Protein AF-L8XZG7-F1 (afdb_monomer_lite)

Structure (mmCIF, N/CA/C/O backbone):
data_AF-L8XZG7-F1
#
_entry.id   AF-L8XZG7-F1
#
loop_
_atom_site.group_PDB
_atom_site.id
_atom_site.type_symbol
_atom_site.label_atom_id
_atom_site.label_alt_id
_atom_site.label_comp_id
_atom_site.label_asym_id
_atom_site.label_entity_id
_atom_site.label_seq_id
_atom_site.pdbx_PDB_ins_code
_atom_site.Cartn_x
_atom_site.Cartn_y
_atom_site.Cartn_z
_atom_site.occupancy
_atom_site.B_iso_or_equiv
_atom_site.auth_seq_id
_atom_site.auth_comp_id
_atom_site.auth_asym_id
_atom_site.auth_atom_id
_atom_site.pdbx_PDB_model_num
ATOM 1 N N . MET A 1 1 ? 5.095 18.032 -13.921 1.00 44.91 1 MET A N 1
ATOM 2 C CA . MET A 1 1 ? 3.782 18.677 -14.153 1.00 44.91 1 MET A CA 1
ATOM 3 C C . MET A 1 1 ? 2.622 17.909 -13.505 1.00 44.91 1 MET A C 1
ATOM 5 O O . MET A 1 1 ? 1.641 18.546 -13.166 1.00 44.91 1 MET A O 1
ATOM 9 N N . ILE A 1 2 ? 2.770 16.604 -13.221 1.00 44.25 2 ILE A N 1
ATOM 10 C CA . ILE A 1 2 ? 1.810 15.788 -12.444 1.00 44.25 2 ILE A CA 1
ATOM 11 C C . ILE A 1 2 ? 1.584 16.352 -11.022 1.00 44.25 2 ILE A C 1
ATOM 13 O O . ILE A 1 2 ? 0.451 16.505 -10.583 1.00 44.25 2 ILE A O 1
ATOM 17 N N . CYS A 1 3 ? 2.644 16.798 -10.332 1.00 52.81 3 CYS A N 1
ATOM 18 C CA . CYS A 1 3 ? 2.531 17.311 -8.958 1.00 52.81 3 CYS A CA 1
ATOM 19 C C . CYS A 1 3 ? 1.705 18.599 -8.784 1.00 52.81 3 CYS A C 1
ATOM 21 O O . CYS A 1 3 ? 1.343 18.911 -7.652 1.00 52.81 3 CYS A O 1
ATOM 23 N N . THR A 1 4 ? 1.452 19.389 -9.834 1.00 52.75 4 THR A N 1
ATOM 24 C CA . THR A 1 4 ? 0.798 20.702 -9.680 1.00 52.75 4 THR A CA 1
ATOM 25 C C . THR A 1 4 ? -0.722 20.605 -9.765 1.00 52.75 4 THR A C 1
ATOM 27 O O . THR A 1 4 ? -1.403 21.280 -9.000 1.00 52.75 4 THR A O 1
ATOM 30 N N . GLU A 1 5 ? -1.254 19.759 -10.650 1.00 52.72 5 GLU A N 1
ATOM 31 C CA . GLU A 1 5 ? -2.703 19.554 -10.776 1.00 52.72 5 GLU A CA 1
ATOM 32 C C . GLU A 1 5 ? -3.241 18.705 -9.626 1.00 52.72 5 GLU A C 1
ATOM 34 O O . GLU A 1 5 ? -4.195 19.107 -8.969 1.00 52.72 5 GLU A O 1
ATOM 39 N N . VAL A 1 6 ? -2.566 17.613 -9.252 1.00 53.69 6 VAL A N 1
ATOM 40 C CA . VAL A 1 6 ? -3.080 16.774 -8.159 1.00 53.69 6 VAL A CA 1
ATOM 41 C C . VAL A 1 6 ? -3.028 17.489 -6.802 1.00 53.69 6 VAL A C 1
ATOM 43 O O . VAL A 1 6 ? -3.927 17.324 -5.982 1.00 53.69 6 VAL A O 1
ATOM 46 N N . LYS A 1 7 ? -2.061 18.397 -6.591 1.00 57.34 7 LYS A N 1
ATOM 47 C CA . LYS A 1 7 ? -2.045 19.282 -5.412 1.00 57.34 7 LYS A CA 1
ATOM 48 C C . LYS A 1 7 ? -3.278 20.183 -5.309 1.00 57.34 7 LYS A C 1
ATOM 50 O O . LYS A 1 7 ? -3.697 20.469 -4.190 1.00 57.34 7 LYS A O 1
ATOM 55 N N . LYS A 1 8 ? -3.863 20.625 -6.429 1.00 58.34 8 LYS A N 1
ATOM 56 C CA . LYS A 1 8 ? -5.092 21.442 -6.417 1.00 58.34 8 LYS A CA 1
ATOM 5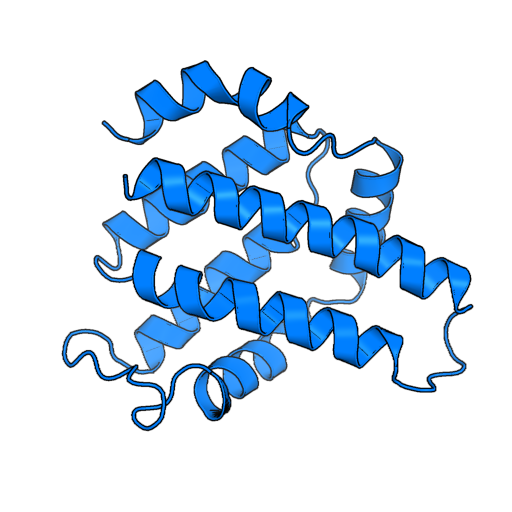7 C C . LYS A 1 8 ? -6.309 20.631 -5.974 1.00 58.34 8 LYS A C 1
ATOM 59 O O . LYS A 1 8 ? -7.197 21.186 -5.338 1.00 58.34 8 LYS A O 1
ATOM 64 N N . HIS A 1 9 ? -6.300 19.327 -6.244 1.00 61.34 9 HIS A N 1
ATOM 65 C CA . HIS A 1 9 ? -7.393 18.409 -5.932 1.00 61.34 9 HIS A CA 1
ATOM 66 C C . HIS A 1 9 ? -7.180 17.609 -4.638 1.00 61.34 9 HIS A C 1
ATOM 68 O O . HIS A 1 9 ? -8.037 16.807 -4.288 1.00 61.34 9 HIS A O 1
ATOM 74 N N . ILE A 1 10 ? -6.096 17.841 -3.877 1.00 64.00 10 ILE A N 1
ATOM 75 C CA . ILE A 1 10 ? -5.823 17.129 -2.609 1.00 64.00 10 ILE A CA 1
ATOM 76 C C . ILE A 1 10 ? -7.012 17.194 -1.649 1.00 64.00 10 ILE A C 1
ATOM 78 O O . ILE A 1 10 ? -7.331 16.192 -1.021 1.00 64.00 10 ILE A O 1
ATOM 82 N N . ASN A 1 11 ? -7.682 18.344 -1.548 1.00 62.34 11 ASN A N 1
ATOM 83 C CA . ASN A 1 11 ? -8.829 18.491 -0.652 1.00 62.34 11 ASN A CA 1
ATOM 84 C C . ASN A 1 11 ? -10.058 17.725 -1.159 1.00 62.34 11 ASN A C 1
ATOM 86 O O . ASN A 1 11 ? -10.763 17.123 -0.362 1.00 62.34 11 ASN A O 1
ATOM 90 N N . GLU A 1 12 ? -10.299 17.703 -2.470 1.00 62.41 12 GLU A N 1
ATOM 91 C CA . GLU A 1 12 ? -11.413 16.962 -3.078 1.00 62.41 12 GLU A CA 1
ATOM 92 C C . GLU A 1 12 ? -11.188 15.450 -2.981 1.00 62.41 12 GLU A C 1
ATOM 94 O O . GLU A 1 12 ? -12.096 14.695 -2.645 1.00 62.41 12 GLU A O 1
ATOM 99 N N . LEU A 1 13 ? -9.947 15.012 -3.189 1.00 60.81 13 LEU A N 1
ATOM 100 C CA . LEU A 1 13 ? -9.521 13.632 -3.001 1.00 60.81 13 LEU A CA 1
ATOM 101 C C . LEU A 1 13 ? -9.620 13.213 -1.536 1.00 60.81 13 LEU A C 1
ATOM 103 O O . LEU A 1 13 ? -10.145 12.141 -1.253 1.00 60.81 13 LEU A O 1
ATOM 107 N N . ALA A 1 14 ? -9.191 14.075 -0.610 1.00 61.25 14 ALA A N 1
ATOM 108 C CA . ALA A 1 14 ? -9.288 13.836 0.827 1.00 61.25 14 ALA A CA 1
ATOM 109 C C . ALA A 1 14 ? -10.723 13.638 1.319 1.00 61.25 14 ALA A C 1
ATOM 111 O O . ALA A 1 14 ? -10.930 12.855 2.243 1.00 61.25 14 ALA A O 1
ATOM 112 N N . VAL A 1 15 ? -11.697 14.283 0.676 1.00 56.62 15 VAL A N 1
ATOM 113 C CA . VAL A 1 15 ? -13.129 14.086 0.949 1.00 56.62 15 VAL A CA 1
ATOM 114 C C . VAL A 1 15 ? -13.631 12.724 0.438 1.00 56.62 15 VAL A C 1
ATOM 116 O O . VAL A 1 15 ? -14.573 12.173 0.997 1.00 56.62 15 VAL A O 1
ATOM 119 N N . LEU A 1 16 ? -13.007 12.133 -0.589 1.00 52.03 16 LEU A N 1
ATOM 120 C CA . LEU A 1 16 ? -13.429 10.836 -1.143 1.00 52.03 16 LEU A CA 1
ATOM 121 C C . LEU A 1 16 ? -12.933 9.630 -0.328 1.00 52.03 16 LEU A C 1
ATOM 123 O O . LEU A 1 16 ? -13.661 8.646 -0.230 1.00 52.03 16 LEU A O 1
ATOM 127 N N . ASN A 1 17 ? -11.752 9.706 0.302 1.00 59.94 17 ASN A N 1
ATOM 128 C CA . ASN A 1 17 ? -11.354 8.758 1.357 1.00 59.94 17 ASN A CA 1
ATOM 129 C C . ASN A 1 17 ? -11.127 9.508 2.668 1.00 59.94 17 ASN A C 1
ATOM 131 O O . ASN A 1 17 ? -9.976 9.710 3.065 1.00 59.94 17 ASN A O 1
ATOM 135 N N . GLU A 1 18 ? -12.213 9.933 3.322 1.00 65.25 18 GLU A N 1
ATOM 136 C CA . GLU A 1 18 ? -12.164 10.540 4.655 1.00 65.25 18 GLU A CA 1
ATOM 137 C C . GLU A 1 18 ? -11.513 9.567 5.654 1.00 65.25 18 GLU A C 1
ATOM 139 O O . GLU A 1 18 ? -12.160 8.716 6.276 1.00 65.25 18 GLU A O 1
ATOM 144 N N . LEU A 1 19 ? -10.193 9.687 5.802 1.00 76.00 19 LEU A N 1
ATOM 145 C CA . LEU A 1 19 ? -9.471 9.140 6.937 1.00 76.00 19 LEU A CA 1
ATOM 146 C C . LEU A 1 19 ? -9.845 9.998 8.140 1.00 76.00 19 LEU A C 1
ATOM 148 O O . LEU A 1 19 ? -9.410 11.144 8.274 1.00 76.00 19 LEU A O 1
ATOM 152 N N . SER A 1 20 ? -10.683 9.440 9.006 1.00 81.69 20 SER A N 1
ATOM 153 C CA . SER A 1 20 ? -11.007 10.060 10.284 1.00 81.69 20 SER A CA 1
ATOM 154 C C . SER A 1 20 ? -9.767 10.103 11.182 1.00 81.69 20 SER A C 1
ATOM 156 O O . SER A 1 20 ? -8.816 9.347 10.983 1.00 81.69 20 SER A O 1
ATOM 158 N N . GLN A 1 21 ? -9.790 10.927 12.234 1.00 82.75 21 GLN A N 1
ATOM 159 C CA . GLN A 1 21 ? -8.729 10.888 13.248 1.00 82.75 21 GLN A CA 1
ATOM 160 C C . GLN A 1 21 ? -8.560 9.475 13.837 1.00 82.75 21 GLN A C 1
ATOM 162 O O . GLN A 1 21 ? -7.445 9.021 14.045 1.00 82.75 21 GLN A O 1
ATOM 167 N N . ASN A 1 22 ? -9.662 8.735 13.992 1.00 85.75 22 ASN A N 1
ATOM 168 C CA . ASN A 1 22 ? -9.634 7.340 14.429 1.00 85.75 22 ASN A CA 1
ATOM 169 C C . ASN A 1 22 ? -8.904 6.422 13.428 1.00 85.75 22 ASN A C 1
ATOM 171 O O . ASN A 1 22 ? -8.197 5.505 13.834 1.00 85.75 22 ASN A O 1
ATOM 175 N N . ASP A 1 23 ? -9.052 6.655 12.118 1.00 86.38 23 ASP A N 1
ATOM 176 C CA . ASP A 1 23 ? -8.293 5.914 11.103 1.00 86.38 23 ASP A CA 1
ATOM 177 C C . ASP A 1 23 ? -6.794 6.244 11.188 1.00 86.38 23 ASP A C 1
ATOM 179 O O . ASP A 1 23 ? -5.960 5.347 11.079 1.00 86.38 23 ASP A O 1
ATOM 183 N N . ILE A 1 24 ? -6.444 7.509 11.441 1.00 85.19 24 ILE A N 1
ATOM 184 C CA . ILE A 1 24 ? -5.055 7.945 11.645 1.00 85.19 24 ILE A CA 1
ATOM 185 C C . ILE A 1 24 ? -4.445 7.257 12.872 1.00 85.19 24 ILE A C 1
ATOM 187 O O . ILE A 1 24 ? -3.372 6.659 12.772 1.00 85.19 24 ILE A O 1
ATOM 191 N N . ASP A 1 25 ? -5.143 7.262 14.006 1.00 87.25 25 ASP A N 1
ATOM 192 C CA . ASP A 1 25 ? -4.683 6.630 15.249 1.00 87.25 25 ASP A CA 1
ATOM 193 C C . ASP A 1 25 ? -4.466 5.115 15.065 1.00 87.25 25 ASP A C 1
ATOM 195 O O . ASP A 1 25 ? -3.498 4.534 15.567 1.00 87.25 25 ASP A O 1
ATOM 199 N N . LYS A 1 26 ? -5.318 4.464 14.266 1.00 88.25 26 LYS A N 1
ATOM 200 C CA . LYS A 1 26 ? -5.158 3.056 13.876 1.00 88.25 26 LYS A CA 1
ATOM 201 C C . LYS A 1 26 ? -3.942 2.834 12.987 1.00 88.25 26 LYS A C 1
ATOM 203 O O . LYS A 1 26 ? -3.216 1.867 13.204 1.00 88.25 26 LYS A O 1
ATOM 208 N N . MET A 1 27 ? -3.668 3.728 12.039 1.00 87.25 27 MET A N 1
ATOM 209 C CA . MET A 1 27 ? -2.446 3.664 11.229 1.00 87.25 27 MET A CA 1
ATOM 210 C C . MET A 1 27 ? -1.183 3.815 12.088 1.00 87.25 27 MET A C 1
ATOM 212 O O . MET A 1 27 ? -0.202 3.112 11.845 1.00 87.25 27 MET A O 1
ATOM 216 N N . HIS A 1 28 ? -1.221 4.638 13.143 1.00 86.25 28 HIS A N 1
ATOM 217 C CA . HIS A 1 28 ? -0.136 4.709 14.128 1.00 86.25 28 HIS A CA 1
ATOM 218 C C . HIS A 1 28 ? 0.101 3.372 14.840 1.00 86.25 28 HIS A C 1
ATOM 220 O O . HIS A 1 28 ? 1.251 2.934 14.950 1.00 86.25 28 HIS A O 1
ATOM 226 N N . LEU A 1 29 ? -0.970 2.710 15.286 1.00 85.50 29 LEU A N 1
ATOM 227 C CA . LEU A 1 29 ? -0.888 1.388 15.912 1.00 85.50 29 LEU A CA 1
ATOM 228 C C . LEU A 1 29 ? -0.309 0.349 14.940 1.00 85.50 29 LEU A C 1
ATOM 230 O O . LEU A 1 29 ? 0.589 -0.409 15.295 1.00 85.50 29 LEU A O 1
ATOM 234 N N . ILE A 1 30 ? -0.790 0.348 13.698 1.00 84.75 30 ILE A N 1
ATOM 235 C CA . ILE A 1 30 ? -0.333 -0.551 12.637 1.00 84.75 30 ILE A CA 1
ATOM 236 C C . ILE A 1 30 ? 1.170 -0.364 12.376 1.00 84.75 30 ILE A C 1
ATOM 238 O O . ILE A 1 30 ? 1.930 -1.335 12.399 1.00 84.75 30 ILE A O 1
ATOM 242 N N . ASN A 1 31 ? 1.634 0.874 12.188 1.00 84.81 31 ASN A N 1
ATOM 243 C CA . ASN A 1 31 ? 3.039 1.145 11.880 1.00 84.81 31 ASN A CA 1
ATOM 244 C C . ASN A 1 31 ? 3.994 0.690 12.997 1.00 84.81 31 ASN A C 1
ATOM 246 O O . ASN A 1 31 ? 5.073 0.169 12.711 1.00 84.81 31 ASN A O 1
ATOM 250 N N . ALA A 1 32 ? 3.586 0.824 14.265 1.00 81.88 32 ALA A N 1
ATOM 251 C CA . ALA A 1 32 ? 4.388 0.398 15.414 1.00 81.88 32 ALA A CA 1
ATOM 252 C C . ALA A 1 32 ? 4.733 -1.106 15.396 1.00 81.88 32 ALA A C 1
ATOM 254 O O . ALA A 1 32 ? 5.721 -1.516 16.005 1.00 81.88 32 ALA A O 1
ATOM 255 N N . HIS A 1 33 ? 3.953 -1.921 14.679 1.00 78.12 33 HIS A N 1
ATOM 256 C CA . HIS A 1 33 ? 4.102 -3.376 14.649 1.00 78.12 33 HIS A CA 1
ATOM 257 C C . HIS A 1 33 ? 4.574 -3.946 13.302 1.00 78.12 33 HIS A C 1
ATOM 259 O O . HIS A 1 33 ? 4.967 -5.110 13.248 1.00 78.12 33 HIS A O 1
ATOM 265 N N . LEU A 1 34 ? 4.581 -3.160 12.221 1.00 77.56 34 LEU A N 1
ATOM 266 C CA . LEU A 1 34 ? 4.777 -3.696 10.867 1.00 77.56 34 LEU A CA 1
ATOM 267 C C . LEU A 1 34 ? 6.201 -3.622 10.306 1.00 77.56 34 LEU A C 1
ATOM 269 O O . LEU A 1 34 ? 6.477 -4.276 9.301 1.00 77.56 34 LEU A O 1
ATOM 273 N N . GLN A 1 35 ? 7.130 -2.900 10.941 1.00 75.56 35 GLN A N 1
ATOM 274 C CA . GLN A 1 35 ? 8.486 -2.711 10.391 1.00 75.56 35 GLN A CA 1
ATOM 275 C C . GLN A 1 35 ? 9.238 -4.031 10.147 1.00 75.56 35 GLN A C 1
ATOM 277 O O . GLN A 1 35 ? 9.966 -4.159 9.165 1.00 75.56 35 GLN A O 1
ATOM 282 N N . ASN A 1 36 ? 8.997 -5.045 10.981 1.00 80.88 36 ASN A N 1
ATOM 283 C CA . ASN A 1 36 ? 9.628 -6.361 10.843 1.00 80.88 36 ASN A CA 1
ATOM 284 C C . ASN A 1 36 ? 8.966 -7.254 9.779 1.00 80.88 36 ASN A C 1
ATOM 286 O O . ASN A 1 36 ? 9.534 -8.274 9.401 1.00 80.88 36 ASN A O 1
ATOM 290 N N . VAL A 1 37 ? 7.772 -6.891 9.303 1.00 84.88 37 VAL A N 1
ATOM 291 C CA . VAL A 1 37 ? 6.962 -7.709 8.384 1.00 84.88 37 VAL A CA 1
ATOM 292 C C . VAL A 1 37 ? 7.191 -7.300 6.924 1.00 84.88 37 VAL A C 1
ATOM 294 O O . VAL A 1 37 ? 7.064 -8.125 6.021 1.00 84.88 37 VAL A O 1
ATOM 297 N N . ILE A 1 38 ? 7.596 -6.048 6.681 1.00 88.19 38 ILE A N 1
ATOM 298 C CA . ILE A 1 38 ? 7.822 -5.491 5.335 1.00 88.19 38 ILE A CA 1
ATOM 299 C C . ILE A 1 38 ? 8.770 -6.347 4.470 1.00 88.19 38 ILE A C 1
ATOM 301 O O . ILE A 1 38 ? 8.435 -6.563 3.302 1.00 88.19 38 ILE A O 1
ATOM 305 N N . PRO A 1 39 ? 9.916 -6.861 4.971 1.00 90.06 39 PRO A N 1
ATOM 306 C CA . PRO A 1 39 ? 10.785 -7.716 4.159 1.00 90.06 39 PRO A CA 1
ATOM 307 C C . PRO A 1 39 ? 10.075 -8.979 3.656 1.00 90.06 39 PRO A C 1
ATOM 309 O O . PRO A 1 39 ? 10.155 -9.279 2.469 1.00 90.06 39 PRO A O 1
ATOM 312 N N . GLY A 1 40 ? 9.313 -9.655 4.526 1.00 91.62 40 GLY A N 1
ATOM 313 C CA . GLY A 1 40 ? 8.538 -10.844 4.155 1.00 91.62 40 GLY A CA 1
ATOM 314 C C . GLY A 1 40 ? 7.449 -10.530 3.129 1.00 91.62 40 GLY A C 1
ATOM 315 O O . GLY A 1 40 ? 7.345 -11.212 2.118 1.00 91.62 40 GLY A O 1
ATOM 316 N N . LEU A 1 41 ? 6.720 -9.423 3.313 1.00 92.56 41 LEU A N 1
ATOM 317 C CA . LEU A 1 41 ? 5.713 -8.970 2.341 1.00 92.56 41 LEU A CA 1
ATOM 318 C C . LEU A 1 41 ? 6.311 -8.645 0.971 1.00 92.56 41 LEU A C 1
ATOM 320 O O . LEU A 1 41 ? 5.671 -8.884 -0.048 1.00 92.56 41 LEU A O 1
ATOM 324 N N . THR A 1 42 ? 7.522 -8.084 0.946 1.00 93.38 42 THR A N 1
ATOM 325 C CA . THR A 1 42 ? 8.216 -7.747 -0.304 1.00 93.38 42 THR A CA 1
ATOM 326 C C . THR A 1 42 ? 8.588 -9.019 -1.066 1.00 93.38 42 THR A C 1
ATOM 328 O O . THR A 1 42 ? 8.368 -9.105 -2.275 1.00 93.38 42 THR A O 1
ATOM 331 N N . GLU A 1 43 ? 9.104 -10.025 -0.356 1.00 93.12 43 GLU A N 1
ATOM 332 C CA . GLU A 1 43 ? 9.419 -11.328 -0.940 1.00 93.12 43 GLU A CA 1
ATOM 333 C C . GLU A 1 43 ? 8.153 -12.043 -1.439 1.00 93.12 43 GLU A C 1
ATOM 335 O O . GLU A 1 43 ? 8.125 -12.537 -2.570 1.00 93.12 43 GLU A O 1
ATOM 340 N N . ASP A 1 44 ? 7.087 -12.050 -0.636 1.00 94.94 44 ASP A N 1
ATOM 341 C CA . ASP A 1 44 ? 5.806 -12.662 -0.994 1.00 94.94 44 ASP A CA 1
ATOM 342 C C . ASP A 1 44 ? 5.180 -11.991 -2.219 1.00 94.94 44 ASP A C 1
ATOM 344 O O . ASP A 1 44 ? 4.716 -12.684 -3.131 1.00 94.94 44 ASP A O 1
ATOM 348 N N . PHE A 1 45 ? 5.214 -10.657 -2.291 1.00 96.44 45 PHE A N 1
ATOM 349 C CA . PHE A 1 45 ? 4.758 -9.905 -3.459 1.00 96.44 45 PHE A CA 1
ATOM 350 C C . PHE A 1 45 ? 5.494 -10.356 -4.722 1.00 96.44 45 PHE A C 1
ATOM 352 O O . PHE A 1 45 ? 4.855 -10.702 -5.721 1.00 96.44 45 PHE A O 1
ATOM 359 N N . TYR A 1 46 ? 6.827 -10.418 -4.669 1.00 93.06 46 TYR A N 1
ATOM 360 C CA . TYR A 1 46 ? 7.623 -10.821 -5.822 1.00 93.06 46 TYR A CA 1
ATOM 361 C C . TYR A 1 46 ? 7.322 -12.263 -6.256 1.00 93.06 46 TYR A C 1
ATOM 363 O O . TYR A 1 46 ? 7.133 -12.542 -7.440 1.00 93.06 46 TYR A O 1
ATOM 371 N N . ARG A 1 47 ? 7.211 -13.187 -5.297 1.00 92.50 47 ARG A N 1
ATOM 372 C CA . ARG A 1 47 ? 6.990 -14.615 -5.574 1.00 92.50 47 ARG A CA 1
ATOM 373 C C . ARG A 1 47 ? 5.585 -14.949 -6.060 1.00 92.50 47 ARG A C 1
ATOM 375 O O . ARG A 1 47 ? 5.428 -15.940 -6.772 1.00 92.50 47 ARG A O 1
ATOM 382 N N . THR A 1 48 ? 4.572 -14.195 -5.642 1.00 93.06 48 THR A N 1
ATOM 383 C CA . THR A 1 48 ? 3.164 -14.587 -5.836 1.00 93.06 48 THR A CA 1
ATOM 384 C C . THR A 1 48 ? 2.394 -13.656 -6.761 1.00 93.06 48 THR A C 1
ATOM 386 O O . THR A 1 48 ? 1.582 -14.134 -7.551 1.00 93.06 48 THR A O 1
ATOM 389 N N . ALA A 1 49 ? 2.666 -12.352 -6.716 1.00 92.88 49 ALA A N 1
ATOM 390 C CA . ALA A 1 49 ? 1.929 -11.340 -7.469 1.00 92.88 49 ALA A CA 1
ATOM 391 C C . ALA A 1 49 ? 2.731 -10.771 -8.649 1.00 92.88 49 ALA A C 1
ATOM 393 O O . ALA A 1 49 ? 2.139 -10.392 -9.659 1.00 92.88 49 ALA A O 1
ATOM 394 N N . TRP A 1 50 ? 4.065 -10.763 -8.573 1.00 94.12 50 TRP A N 1
ATOM 395 C CA . TRP A 1 50 ? 4.946 -10.286 -9.644 1.00 94.12 50 TRP A CA 1
ATOM 396 C C . TRP A 1 50 ? 5.587 -11.435 -10.436 1.00 94.12 50 TRP A C 1
ATOM 398 O O . TRP A 1 50 ? 6.806 -11.566 -10.525 1.00 94.12 50 TRP A O 1
ATOM 408 N N . THR A 1 51 ? 4.758 -12.306 -11.017 1.00 91.56 51 THR A N 1
ATOM 409 C CA . THR A 1 51 ? 5.247 -13.483 -11.752 1.00 91.56 51 THR A CA 1
ATOM 410 C C . THR A 1 51 ? 4.990 -13.390 -13.260 1.00 91.56 51 THR A C 1
ATOM 412 O O . THR A 1 51 ? 3.953 -12.863 -13.681 1.00 91.56 51 THR A O 1
ATOM 415 N N . PRO A 1 52 ? 5.857 -13.985 -14.107 1.00 88.50 52 PRO A N 1
ATOM 416 C CA . PRO A 1 52 ? 5.613 -14.056 -15.550 1.00 88.50 52 PRO A CA 1
ATOM 417 C C . PRO A 1 52 ? 4.294 -14.754 -15.911 1.00 88.50 52 PRO A C 1
ATOM 419 O O . PRO A 1 52 ? 3.663 -14.400 -16.903 1.00 88.50 52 PRO A O 1
ATOM 422 N N . ALA A 1 53 ? 3.850 -15.715 -15.091 1.00 89.31 53 ALA A N 1
ATOM 423 C CA . ALA A 1 53 ? 2.584 -16.427 -15.278 1.00 89.31 53 ALA A CA 1
ATOM 424 C C . ALA A 1 53 ? 1.354 -15.507 -15.164 1.00 89.31 53 ALA A C 1
ATOM 426 O O . ALA A 1 53 ? 0.320 -15.796 -15.760 1.00 89.31 53 ALA A O 1
ATOM 427 N N . LEU A 1 54 ? 1.477 -14.391 -14.440 1.00 88.31 54 LEU A N 1
ATOM 428 C CA . LEU A 1 54 ? 0.449 -13.356 -14.304 1.00 88.31 54 LEU A CA 1
ATOM 429 C C . LEU A 1 54 ? 0.641 -12.194 -15.293 1.00 88.31 54 LEU A C 1
ATOM 431 O O . LEU A 1 54 ? 0.023 -11.144 -15.143 1.00 88.31 54 LEU A O 1
ATOM 435 N N . GLY A 1 55 ? 1.506 -12.359 -16.299 1.00 88.88 55 GLY A N 1
ATOM 436 C CA . GLY A 1 5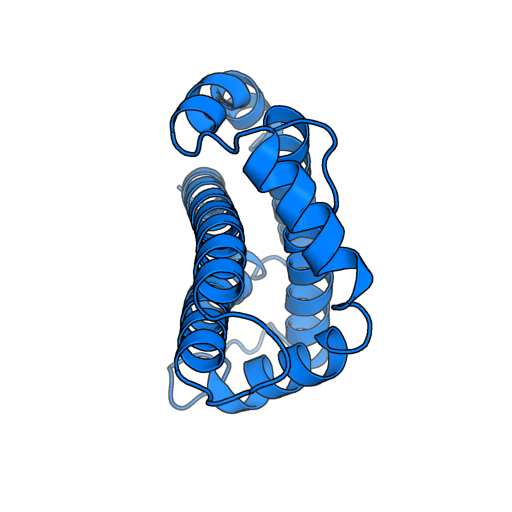5 ? 1.806 -11.323 -17.288 1.00 88.88 55 GLY A CA 1
ATOM 437 C C . GLY A 1 55 ? 2.794 -10.256 -16.808 1.00 88.88 55 GLY A C 1
ATOM 438 O O . GLY A 1 55 ? 3.065 -9.313 -17.547 1.00 88.88 55 GLY A O 1
ATOM 439 N N . MET A 1 56 ? 3.377 -10.410 -15.614 1.00 90.94 56 MET A N 1
ATOM 440 C CA . MET A 1 56 ? 4.367 -9.477 -15.066 1.00 90.94 56 MET A CA 1
ATOM 441 C C . MET A 1 56 ? 5.762 -9.801 -15.609 1.00 90.94 56 MET A C 1
ATOM 443 O O . MET A 1 56 ? 6.620 -10.332 -14.907 1.00 90.94 56 MET A O 1
ATOM 447 N N . ASN A 1 57 ? 5.972 -9.528 -16.898 1.00 88.50 57 ASN A N 1
ATOM 448 C CA . ASN A 1 57 ? 7.247 -9.738 -17.581 1.00 88.50 57 ASN A CA 1
ATOM 449 C C . ASN A 1 57 ? 7.695 -8.453 -18.289 1.00 88.50 57 ASN A C 1
ATOM 451 O O . ASN A 1 57 ? 7.327 -8.205 -19.437 1.00 88.50 57 ASN A O 1
ATOM 455 N N . PHE A 1 58 ? 8.489 -7.648 -17.585 1.00 91.12 58 PHE A N 1
ATOM 456 C CA . PHE A 1 58 ? 9.007 -6.366 -18.059 1.00 91.12 58 PHE A CA 1
ATOM 457 C C . PHE A 1 58 ? 10.540 -6.409 -18.040 1.00 91.12 58 PHE A C 1
ATOM 459 O O . PHE A 1 58 ? 11.123 -6.299 -16.960 1.00 91.12 58 PHE A O 1
ATOM 466 N N . PRO A 1 59 ? 11.211 -6.587 -19.194 1.00 88.75 59 PRO A N 1
ATOM 467 C CA . PRO A 1 59 ? 12.674 -6.682 -19.272 1.00 88.75 59 PRO A CA 1
ATOM 468 C C . PRO A 1 59 ? 13.418 -5.476 -18.680 1.00 88.75 59 PRO A C 1
ATOM 470 O O . PRO A 1 59 ? 14.566 -5.594 -18.258 1.00 88.75 59 PRO A O 1
ATOM 473 N N . GLU A 1 60 ? 12.771 -4.314 -18.651 1.00 88.56 60 GLU A N 1
ATOM 474 C CA . GLU A 1 60 ? 13.298 -3.060 -18.117 1.00 88.56 60 GLU A CA 1
ATOM 475 C C . GLU A 1 60 ? 13.237 -2.976 -16.581 1.00 88.56 60 GLU A C 1
ATOM 477 O O . GLU A 1 60 ? 13.800 -2.049 -15.997 1.00 88.56 60 GLU A O 1
ATOM 482 N N . LEU A 1 61 ? 12.569 -3.926 -15.916 1.00 92.00 61 LEU A N 1
ATOM 483 C CA . LEU A 1 61 ? 12.477 -4.015 -14.460 1.00 92.00 61 LEU A CA 1
ATOM 484 C C . LEU A 1 61 ? 13.229 -5.244 -13.949 1.00 92.00 61 LEU A C 1
ATOM 486 O O . LEU A 1 61 ? 12.803 -6.384 -14.123 1.00 92.00 61 LEU A O 1
ATOM 490 N N . SER A 1 62 ? 14.336 -5.007 -13.245 1.00 92.56 62 SER A N 1
ATOM 491 C CA . SER A 1 62 ? 14.996 -6.060 -12.476 1.00 92.56 62 SER A CA 1
ATOM 492 C C . SER A 1 62 ? 14.190 -6.406 -11.221 1.00 92.56 62 SER A C 1
ATOM 494 O O . SER A 1 62 ? 13.463 -5.566 -10.690 1.00 92.56 62 SER A O 1
ATOM 496 N N . GLN A 1 63 ? 14.380 -7.618 -10.692 1.00 92.19 63 GLN A N 1
ATOM 497 C CA . GLN A 1 63 ? 13.834 -8.018 -9.389 1.00 92.19 63 GLN A CA 1
ATOM 498 C C . GLN A 1 63 ? 14.140 -6.981 -8.301 1.00 92.19 63 GLN A C 1
ATOM 500 O O . GLN A 1 63 ? 13.241 -6.538 -7.597 1.00 92.19 63 GLN A O 1
ATOM 505 N N . VAL A 1 64 ? 15.398 -6.537 -8.221 1.00 93.88 64 VAL A N 1
ATOM 506 C CA . VAL A 1 64 ? 15.841 -5.544 -7.234 1.00 93.88 64 VAL A CA 1
ATOM 507 C C . VAL A 1 64 ? 15.052 -4.241 -7.367 1.00 93.88 64 VAL A C 1
ATOM 509 O O . VAL A 1 64 ? 14.648 -3.670 -6.361 1.00 93.88 64 VAL A O 1
ATOM 512 N N . ALA A 1 65 ? 14.787 -3.776 -8.592 1.00 94.44 65 ALA A N 1
ATOM 513 C CA . ALA A 1 65 ? 13.983 -2.574 -8.800 1.00 94.44 65 ALA A CA 1
ATOM 514 C C . ALA A 1 65 ? 12.539 -2.770 -8.315 1.00 94.44 65 ALA A C 1
ATOM 516 O O . ALA A 1 65 ? 12.001 -1.898 -7.641 1.00 94.44 65 ALA A O 1
ATOM 517 N N . VAL A 1 66 ? 11.926 -3.919 -8.608 1.00 95.94 66 VAL A N 1
ATOM 518 C CA . VAL A 1 66 ? 10.560 -4.252 -8.164 1.00 95.94 66 VAL A CA 1
ATOM 519 C C . VAL A 1 66 ? 10.468 -4.275 -6.638 1.00 95.94 66 VAL A C 1
ATOM 521 O O . VAL A 1 66 ? 9.563 -3.666 -6.068 1.00 95.94 66 VAL A O 1
ATOM 524 N N . GLU A 1 67 ? 11.423 -4.928 -5.979 1.00 95.12 67 GLU A N 1
ATOM 525 C CA . GLU A 1 67 ? 11.502 -4.992 -4.519 1.00 95.12 67 GLU A CA 1
ATOM 526 C C . GLU A 1 67 ? 11.692 -3.600 -3.904 1.00 95.12 67 GLU A C 1
ATOM 528 O O . GLU A 1 67 ? 11.003 -3.263 -2.945 1.00 95.12 67 GLU A O 1
ATOM 533 N N 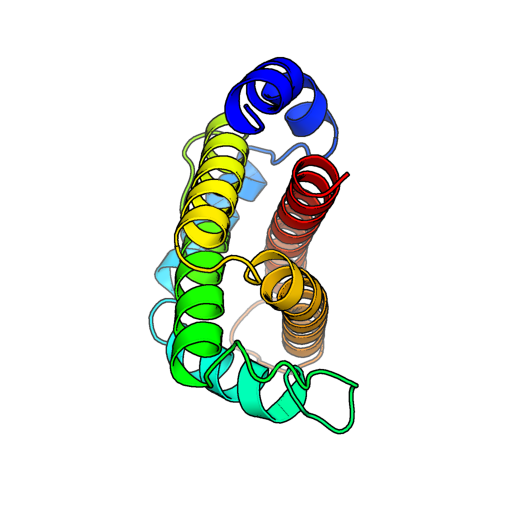. VAL A 1 68 ? 12.566 -2.762 -4.476 1.00 95.56 68 VAL A N 1
ATOM 534 C CA . VAL A 1 68 ? 12.773 -1.373 -4.029 1.00 95.56 68 VAL A CA 1
ATOM 535 C C . VAL A 1 68 ? 11.497 -0.549 -4.181 1.00 95.56 68 VAL A C 1
ATOM 537 O O . VAL A 1 68 ? 11.090 0.114 -3.227 1.00 95.56 68 VAL A O 1
ATOM 540 N N . ILE A 1 69 ? 10.831 -0.618 -5.338 1.00 96.62 69 ILE A N 1
ATOM 541 C CA . ILE A 1 69 ? 9.581 0.112 -5.591 1.00 96.62 69 ILE A CA 1
ATOM 542 C C . ILE A 1 69 ? 8.516 -0.293 -4.570 1.00 96.62 69 ILE A C 1
ATOM 544 O O . ILE A 1 69 ? 7.922 0.575 -3.926 1.00 96.62 69 ILE A O 1
ATOM 548 N N . PHE A 1 70 ? 8.303 -1.599 -4.384 1.00 96.88 70 PHE A N 1
ATOM 549 C CA . PHE A 1 70 ? 7.329 -2.110 -3.424 1.00 96.88 70 PHE A CA 1
ATOM 550 C C . PHE A 1 70 ? 7.674 -1.684 -1.997 1.00 96.88 70 PHE A C 1
ATOM 552 O O . PHE A 1 70 ? 6.808 -1.179 -1.287 1.00 96.88 70 PHE A O 1
ATOM 559 N N . ASN A 1 71 ? 8.932 -1.844 -1.578 1.00 95.00 71 ASN A N 1
ATOM 560 C CA . ASN A 1 71 ? 9.381 -1.545 -0.220 1.00 95.00 71 ASN A CA 1
ATOM 561 C C . ASN A 1 71 ? 9.237 -0.054 0.123 1.00 95.00 71 ASN A C 1
ATOM 563 O O . ASN A 1 71 ? 8.749 0.298 1.199 1.00 95.00 71 ASN A O 1
ATOM 567 N N . THR A 1 72 ? 9.623 0.826 -0.799 1.00 94.94 72 THR A N 1
ATOM 568 C CA . THR A 1 72 ? 9.468 2.276 -0.643 1.00 94.94 72 THR A CA 1
ATOM 569 C C . THR A 1 72 ? 7.993 2.660 -0.571 1.00 94.94 72 THR A C 1
ATOM 571 O O . THR A 1 72 ? 7.586 3.405 0.323 1.00 94.94 72 THR A O 1
ATOM 574 N N . TRP A 1 73 ? 7.163 2.103 -1.454 1.00 95.75 73 TRP A N 1
ATOM 575 C CA . TRP A 1 73 ? 5.731 2.378 -1.454 1.00 95.75 73 TRP A CA 1
ATOM 576 C C . TRP A 1 73 ? 5.025 1.858 -0.199 1.00 95.75 73 TRP A C 1
ATOM 578 O O . TRP A 1 73 ? 4.288 2.613 0.431 1.00 95.75 73 TRP A O 1
ATOM 588 N N . ILE A 1 74 ? 5.263 0.613 0.222 1.00 94.12 74 ILE A N 1
ATOM 589 C CA . ILE A 1 74 ? 4.580 0.046 1.393 1.00 94.12 74 ILE A CA 1
ATOM 590 C C . ILE A 1 74 ? 4.958 0.793 2.676 1.00 94.12 74 ILE A C 1
ATOM 592 O O . ILE A 1 74 ? 4.107 0.998 3.537 1.00 94.12 74 ILE A O 1
ATOM 596 N N . LYS A 1 75 ? 6.194 1.294 2.787 1.00 91.75 75 LYS A N 1
ATOM 597 C CA . LYS A 1 75 ? 6.594 2.189 3.885 1.00 91.75 75 LYS A CA 1
ATOM 598 C C . LYS A 1 75 ? 5.799 3.494 3.890 1.00 91.75 75 LYS A C 1
ATOM 600 O O . LYS A 1 75 ? 5.401 3.937 4.960 1.00 91.75 75 LYS A O 1
ATOM 605 N N . SER A 1 76 ? 5.526 4.071 2.721 1.00 91.25 76 SER A N 1
ATOM 606 C CA . SER A 1 76 ? 4.663 5.253 2.580 1.00 91.25 76 SER A CA 1
ATOM 607 C C . SER A 1 76 ? 3.199 4.935 2.901 1.00 91.25 76 SER A C 1
ATOM 609 O O . SER A 1 76 ? 2.546 5.671 3.636 1.00 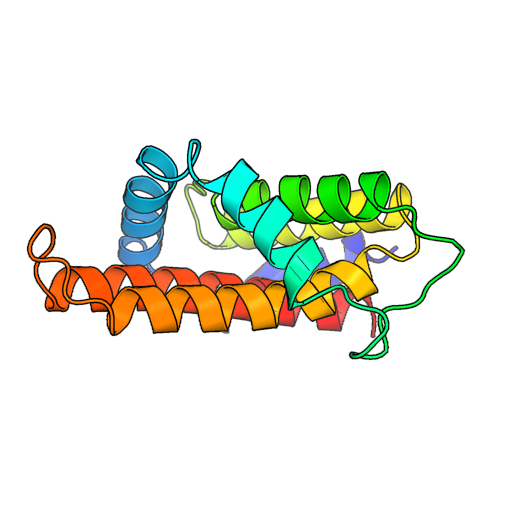91.25 76 SER A O 1
ATOM 611 N N . VAL A 1 77 ? 2.670 3.783 2.474 1.00 90.00 77 VAL A N 1
ATOM 612 C CA . VAL A 1 77 ? 1.317 3.325 2.852 1.00 90.00 77 VAL A CA 1
ATOM 613 C C . VAL A 1 77 ? 1.190 3.158 4.362 1.00 90.00 77 VAL A C 1
ATOM 615 O O . VAL A 1 77 ? 0.185 3.570 4.940 1.00 90.00 77 VAL A O 1
ATOM 618 N N . LEU A 1 78 ? 2.215 2.619 5.014 1.00 87.88 78 LEU A N 1
ATOM 619 C CA . LEU A 1 78 ? 2.243 2.379 6.455 1.00 87.88 78 LEU A CA 1
ATOM 620 C C . LEU A 1 78 ? 2.774 3.568 7.264 1.00 87.88 78 LEU A C 1
ATOM 622 O O . LEU A 1 78 ? 2.826 3.489 8.488 1.00 87.88 78 LEU A O 1
ATOM 626 N N . SER A 1 79 ? 3.148 4.670 6.608 1.00 85.25 79 SER A N 1
ATOM 627 C CA . SER A 1 79 ? 3.586 5.881 7.295 1.00 85.25 79 SER A CA 1
ATOM 628 C C . SER A 1 79 ? 2.482 6.415 8.210 1.00 85.25 79 SER A C 1
ATOM 630 O O . SER A 1 79 ? 1.288 6.209 7.960 1.00 85.25 79 SER A O 1
ATOM 632 N N . CYS A 1 80 ? 2.894 7.134 9.252 1.00 79.75 80 CYS A N 1
ATOM 633 C CA . CYS A 1 80 ? 2.012 7.740 10.240 1.00 79.75 80 CYS A CA 1
ATOM 634 C C . CYS A 1 80 ? 1.748 9.220 9.914 1.00 79.75 80 CYS A C 1
ATOM 636 O O . CYS A 1 80 ? 2.524 10.075 10.354 1.00 79.75 80 CYS A O 1
ATOM 638 N N . PRO A 1 81 ? 0.690 9.560 9.159 1.00 77.06 81 PRO A N 1
ATOM 639 C CA . PRO A 1 81 ? 0.330 10.952 8.936 1.00 77.06 81 PRO A CA 1
ATOM 640 C C . PRO A 1 81 ? -0.269 11.554 10.212 1.00 77.06 81 PRO A C 1
ATOM 642 O O . PRO A 1 81 ? -0.910 10.859 10.986 1.00 77.06 81 PRO A O 1
ATOM 645 N N . THR A 1 82 ? -0.139 12.864 10.402 1.00 80.19 82 THR A N 1
ATOM 646 C CA . THR A 1 82 ? -0.874 13.582 11.463 1.00 80.19 82 THR A CA 1
ATOM 647 C C . THR A 1 82 ? -2.267 14.022 11.017 1.00 80.19 82 THR A C 1
ATOM 649 O O . THR A 1 82 ? -3.125 14.292 11.848 1.00 80.19 82 THR A O 1
ATOM 652 N N . THR A 1 83 ? -2.502 14.104 9.702 1.00 81.38 83 THR A N 1
ATOM 653 C CA . THR A 1 83 ? -3.772 14.535 9.102 1.00 81.38 83 THR A CA 1
ATOM 654 C C . THR A 1 83 ? -4.027 13.803 7.783 1.00 81.38 83 THR A C 1
ATOM 656 O O . THR A 1 83 ? -3.082 13.388 7.106 1.00 81.38 83 THR A O 1
ATOM 659 N N . ALA A 1 84 ? -5.290 13.693 7.360 1.00 77.94 84 ALA A N 1
ATOM 660 C CA . ALA A 1 84 ? -5.621 13.091 6.068 1.00 77.94 84 ALA A CA 1
ATOM 661 C C . ALA A 1 84 ? -4.916 13.797 4.885 1.00 77.94 84 ALA A C 1
ATOM 663 O O . ALA A 1 84 ? -4.244 13.101 4.124 1.00 77.94 84 ALA A O 1
ATOM 664 N N . PRO A 1 85 ? -4.920 15.143 4.746 1.00 81.69 85 PRO A N 1
ATOM 665 C CA . PRO A 1 85 ? -4.209 15.815 3.651 1.00 81.69 85 PRO A CA 1
ATOM 666 C C . PRO A 1 85 ? -2.705 15.515 3.600 1.00 81.69 85 PRO A C 1
ATOM 668 O O . PRO A 1 85 ? -2.126 15.422 2.513 1.00 81.69 85 PRO A O 1
ATOM 671 N N . GLN A 1 86 ? -2.064 15.323 4.758 1.00 84.06 86 GLN A N 1
ATOM 672 C CA . GLN A 1 86 ? -0.664 14.904 4.809 1.00 84.06 86 GLN A CA 1
ATOM 673 C C . GLN A 1 86 ? -0.484 13.512 4.192 1.00 84.06 86 GLN A C 1
ATOM 675 O O . GLN A 1 86 ? 0.440 13.321 3.405 1.00 84.06 86 GLN A O 1
ATOM 680 N N . LYS A 1 87 ? -1.388 12.568 4.483 1.00 86.00 87 LYS A N 1
ATOM 681 C CA . LYS A 1 87 ? -1.338 11.206 3.934 1.00 86.00 87 LYS A CA 1
ATOM 682 C C . LYS A 1 87 ? -1.469 11.182 2.412 1.00 86.00 87 LYS A C 1
ATOM 684 O O . LYS A 1 87 ? -0.716 10.478 1.744 1.00 86.00 87 LYS A O 1
ATOM 689 N N . TYR A 1 88 ? -2.370 11.997 1.862 1.00 84.44 88 TYR A N 1
ATOM 690 C CA . TYR A 1 88 ? -2.506 12.174 0.411 1.00 84.44 88 TYR A CA 1
ATOM 691 C C . TYR A 1 88 ? -1.252 12.778 -0.212 1.00 84.44 88 TYR A C 1
ATOM 693 O O . TYR A 1 88 ? -0.775 12.299 -1.239 1.00 84.44 88 TYR A O 1
ATOM 701 N N . THR A 1 89 ? -0.715 13.828 0.412 1.00 83.44 89 THR A N 1
ATOM 702 C CA . THR A 1 89 ? 0.500 14.499 -0.066 1.00 83.44 89 THR A CA 1
ATOM 703 C C . THR A 1 89 ? 1.675 13.528 -0.112 1.00 83.44 89 THR A C 1
ATOM 705 O O . THR A 1 89 ? 2.414 13.518 -1.092 1.00 83.44 89 THR A O 1
ATOM 708 N N . GLU A 1 90 ? 1.829 12.698 0.919 1.00 87.75 90 GLU A N 1
ATOM 709 C CA . GLU A 1 90 ? 2.887 11.694 0.994 1.00 87.75 90 GLU A CA 1
ATOM 710 C C . GLU A 1 90 ? 2.721 10.616 -0.079 1.00 87.75 90 GLU A C 1
ATOM 712 O O . GLU A 1 90 ? 3.673 10.344 -0.805 1.00 87.75 90 GLU A O 1
ATOM 717 N N . ALA A 1 91 ? 1.509 10.083 -0.267 1.00 88.56 91 ALA A N 1
ATOM 718 C CA . ALA A 1 91 ? 1.238 9.112 -1.327 1.00 88.56 91 ALA A CA 1
ATOM 719 C C . ALA A 1 91 ? 1.577 9.677 -2.718 1.00 88.56 91 ALA A C 1
ATOM 721 O O . ALA A 1 91 ? 2.275 9.032 -3.501 1.00 88.56 91 ALA A O 1
ATOM 722 N N . LEU A 1 92 ? 1.150 10.911 -3.008 1.00 86.94 92 LEU A N 1
ATOM 723 C CA . LEU A 1 92 ? 1.461 11.601 -4.264 1.00 86.94 92 LEU A CA 1
ATOM 724 C C . LEU A 1 92 ? 2.957 11.785 -4.478 1.00 86.94 92 LEU A C 1
ATOM 726 O O . LEU A 1 92 ? 3.469 11.550 -5.572 1.00 86.94 92 LEU A O 1
ATOM 730 N N . TRP A 1 93 ? 3.644 12.232 -3.432 1.00 88.44 93 TRP A N 1
ATOM 731 C CA . TRP A 1 93 ? 5.073 12.481 -3.476 1.00 88.44 93 TRP A CA 1
ATOM 732 C C . TRP A 1 93 ? 5.844 11.184 -3.722 1.00 88.44 93 TRP A C 1
ATOM 734 O O . TRP A 1 93 ? 6.609 11.115 -4.680 1.00 88.44 93 TRP A O 1
ATOM 744 N N . THR A 1 94 ? 5.552 10.131 -2.952 1.00 91.62 94 THR A N 1
ATOM 745 C CA . THR A 1 94 ? 6.173 8.811 -3.118 1.00 91.62 94 THR A CA 1
ATOM 746 C C . THR A 1 94 ? 5.943 8.246 -4.518 1.00 91.62 94 THR A C 1
ATOM 748 O O . THR A 1 94 ? 6.879 7.744 -5.134 1.00 91.62 94 THR A O 1
ATOM 751 N N . MET A 1 95 ? 4.725 8.341 -5.064 1.00 89.75 95 MET A N 1
ATOM 752 C CA . MET A 1 95 ? 4.457 7.867 -6.427 1.00 89.75 95 MET A CA 1
ATOM 753 C C . MET A 1 95 ? 5.206 8.678 -7.487 1.00 89.75 95 MET A C 1
ATOM 755 O O . MET A 1 95 ? 5.718 8.104 -8.448 1.00 89.75 95 MET A O 1
ATOM 759 N N . GLY A 1 96 ? 5.298 9.998 -7.310 1.00 85.38 96 GLY A N 1
ATOM 760 C CA . GLY A 1 96 ? 6.051 10.875 -8.204 1.00 85.38 96 GLY A CA 1
ATOM 761 C C . GLY A 1 96 ? 7.552 10.581 -8.201 1.00 85.38 96 GLY A C 1
ATOM 762 O O . GLY A 1 96 ? 8.151 10.491 -9.273 1.00 85.38 96 GLY A O 1
ATOM 763 N N . GLU A 1 97 ? 8.146 10.394 -7.022 1.00 90.62 97 GLU A N 1
ATOM 764 C CA . GLU A 1 97 ? 9.558 10.018 -6.864 1.00 90.62 97 GLU A CA 1
ATOM 765 C C . GLU A 1 97 ? 9.843 8.655 -7.492 1.00 90.62 97 GLU A C 1
ATOM 767 O O . GLU A 1 97 ? 10.713 8.540 -8.354 1.00 90.62 97 GLU A O 1
ATOM 772 N N . LEU A 1 98 ? 9.044 7.641 -7.146 1.00 92.94 98 LEU A N 1
ATOM 773 C CA . LEU A 1 98 ? 9.200 6.295 -7.692 1.00 92.94 98 LEU A CA 1
ATOM 774 C C . LEU A 1 98 ? 9.068 6.271 -9.212 1.00 92.94 98 LEU A C 1
ATOM 776 O O . LEU A 1 98 ? 9.831 5.574 -9.868 1.00 92.94 98 LEU A O 1
ATOM 780 N N . HIS A 1 99 ? 8.135 7.031 -9.789 1.00 89.38 99 HIS A N 1
ATOM 781 C CA . HIS A 1 99 ? 8.003 7.121 -11.241 1.00 89.38 99 HIS A CA 1
ATOM 782 C C . HIS A 1 99 ? 9.199 7.824 -11.901 1.00 89.38 99 HIS A C 1
ATOM 784 O O . HIS A 1 99 ? 9.619 7.424 -12.989 1.00 89.38 99 HIS A O 1
ATOM 790 N N . ALA A 1 100 ? 9.749 8.858 -11.260 1.00 87.38 100 ALA A N 1
ATOM 791 C CA . ALA A 1 100 ? 10.915 9.575 -11.764 1.00 87.38 100 ALA A CA 1
ATOM 792 C C . ALA A 1 100 ? 12.182 8.702 -11.751 1.00 87.38 100 ALA A C 1
ATOM 794 O O . ALA A 1 100 ? 12.958 8.745 -12.706 1.00 87.38 100 ALA A O 1
ATOM 795 N N . GLU A 1 101 ? 12.375 7.899 -10.704 1.00 91.00 101 GLU A N 1
ATOM 796 C CA . GLU A 1 101 ? 13.522 6.990 -10.561 1.00 91.00 101 GLU A CA 1
ATOM 797 C C . GLU A 1 101 ? 13.350 5.700 -11.372 1.00 91.00 101 GLU A C 1
ATOM 799 O O . GLU A 1 101 ? 14.269 5.236 -12.050 1.00 91.00 101 GLU A O 1
ATOM 804 N N . HIS A 1 102 ? 12.145 5.136 -11.344 1.00 91.50 102 HIS A N 1
ATOM 805 C CA . HIS A 1 102 ? 11.781 3.892 -12.000 1.00 91.50 102 HIS A CA 1
ATOM 806 C C . HIS A 1 102 ? 10.550 4.122 -12.875 1.00 91.50 102 HIS A C 1
ATOM 808 O O . HIS A 1 102 ? 9.409 4.035 -12.427 1.00 91.50 102 HIS A O 1
ATOM 814 N N . ARG A 1 103 ? 10.766 4.350 -14.174 1.00 88.38 103 ARG A N 1
ATOM 815 C CA . ARG A 1 103 ? 9.696 4.695 -15.129 1.00 88.38 103 ARG A CA 1
ATOM 816 C C . ARG A 1 103 ? 8.474 3.762 -15.074 1.00 88.38 103 ARG A C 1
ATOM 818 O O . ARG A 1 103 ? 7.349 4.225 -15.242 1.00 88.38 103 ARG A O 1
ATOM 825 N N . LEU A 1 104 ? 8.690 2.466 -14.834 1.00 91.38 104 LEU A N 1
ATOM 826 C CA . LEU A 1 104 ? 7.640 1.442 -14.745 1.00 91.38 104 LEU A CA 1
ATOM 827 C C . LEU A 1 104 ? 7.107 1.204 -13.316 1.00 91.38 104 LEU A C 1
ATOM 829 O O . LEU A 1 104 ? 6.321 0.281 -13.113 1.00 91.38 104 LEU A O 1
ATOM 833 N N . ALA A 1 105 ? 7.463 2.038 -12.334 1.00 92.75 105 ALA A N 1
ATOM 834 C CA . ALA A 1 105 ? 6.922 1.958 -10.979 1.00 92.75 105 ALA A CA 1
ATOM 835 C C . ALA A 1 105 ? 5.388 1.927 -10.926 1.00 92.75 105 ALA A C 1
ATOM 837 O O . ALA A 1 105 ? 4.871 1.079 -10.205 1.00 92.75 105 ALA A O 1
ATOM 838 N N . PRO A 1 106 ? 4.633 2.725 -11.712 1.00 92.56 106 PRO A N 1
ATOM 839 C CA . PRO A 1 106 ? 3.173 2.649 -11.694 1.00 92.56 106 PRO A CA 1
ATOM 840 C C . PRO A 1 106 ? 2.611 1.249 -11.978 1.00 92.56 106 PRO A C 1
ATOM 842 O O . PRO A 1 106 ? 1.605 0.869 -11.389 1.00 92.56 106 PRO A O 1
ATOM 845 N N . VAL A 1 107 ? 3.281 0.455 -12.822 1.00 93.25 107 VAL A N 1
ATOM 846 C CA . VAL A 1 107 ? 2.880 -0.932 -13.119 1.00 93.25 107 VAL A CA 1
ATOM 847 C C . VAL A 1 107 ? 3.084 -1.827 -11.898 1.00 93.25 107 VAL A C 1
ATOM 849 O O . VAL A 1 107 ? 2.206 -2.613 -11.548 1.00 93.25 107 VAL A O 1
ATOM 852 N N . VAL A 1 108 ? 4.220 -1.669 -11.213 1.00 95.50 108 VAL A N 1
ATOM 853 C CA . VAL A 1 108 ? 4.505 -2.384 -9.962 1.00 95.50 108 VAL A CA 1
ATOM 854 C C . VAL A 1 108 ? 3.477 -2.020 -8.893 1.00 95.50 108 VAL A C 1
ATOM 856 O O . VAL A 1 108 ? 2.928 -2.911 -8.251 1.00 95.50 108 VAL A O 1
ATOM 859 N N . LEU A 1 109 ? 3.147 -0.734 -8.741 1.00 95.38 109 LEU A N 1
ATOM 860 C CA . LEU A 1 109 ? 2.156 -0.269 -7.765 1.00 95.38 109 LEU A CA 1
ATOM 861 C C . LEU A 1 109 ? 0.739 -0.764 -8.085 1.00 95.38 109 LEU A C 1
ATOM 863 O O . LEU A 1 109 ? 0.013 -1.166 -7.175 1.00 95.38 109 LEU A O 1
ATOM 867 N N . ALA A 1 110 ? 0.368 -0.806 -9.368 1.00 93.62 110 ALA A N 1
ATOM 868 C CA . ALA A 1 110 ? -0.911 -1.349 -9.819 1.00 93.62 110 ALA A CA 1
ATOM 869 C C . ALA A 1 110 ? -1.072 -2.841 -9.478 1.00 93.62 110 ALA A C 1
ATOM 871 O O . ALA A 1 110 ? -2.186 -3.285 -9.215 1.00 93.62 110 ALA A O 1
ATOM 872 N N . ALA A 1 111 ? 0.023 -3.609 -9.434 1.00 95.12 111 ALA A N 1
ATOM 873 C CA . ALA A 1 111 ? 0.020 -4.995 -8.958 1.00 95.12 111 ALA A CA 1
ATOM 874 C C . ALA A 1 111 ? 0.101 -5.098 -7.420 1.00 95.12 111 ALA A C 1
ATOM 876 O O . ALA A 1 111 ? -0.510 -5.983 -6.816 1.00 95.12 111 ALA A O 1
ATOM 877 N N . ALA A 1 112 ? 0.832 -4.187 -6.774 1.00 96.62 112 ALA A N 1
ATOM 878 C CA . ALA A 1 112 ? 1.057 -4.181 -5.330 1.00 96.62 112 ALA A CA 1
ATOM 879 C C . ALA A 1 112 ? -0.210 -3.869 -4.521 1.00 96.62 112 ALA A C 1
ATOM 881 O O . ALA A 1 112 ? -0.442 -4.482 -3.478 1.00 96.62 112 ALA A O 1
ATOM 882 N N . ILE A 1 113 ? -1.052 -2.945 -4.997 1.00 95.38 113 ILE A N 1
ATOM 883 C CA . ILE A 1 113 ? -2.290 -2.564 -4.304 1.00 95.38 113 ILE A CA 1
ATOM 884 C C . ILE A 1 113 ? -3.253 -3.762 -4.154 1.00 95.38 113 ILE A C 1
ATOM 886 O O . ILE A 1 113 ? -3.641 -4.051 -3.018 1.00 95.38 113 ILE A O 1
ATOM 890 N N . PRO A 1 114 ? -3.634 -4.496 -5.223 1.00 95.00 114 PRO A N 1
ATOM 891 C CA . PRO A 1 114 ? -4.473 -5.688 -5.103 1.00 95.00 114 PRO A CA 1
ATOM 892 C C . PRO A 1 114 ? -3.860 -6.771 -4.217 1.00 95.00 114 PRO A C 1
ATOM 894 O O . PRO A 1 114 ? -4.575 -7.347 -3.397 1.00 95.00 114 PRO A O 1
ATOM 897 N N . PHE A 1 115 ? -2.547 -7.006 -4.337 1.00 96.50 115 PHE A N 1
ATOM 898 C CA . PHE A 1 115 ? -1.823 -7.934 -3.466 1.00 96.50 115 PHE A CA 1
ATOM 899 C C . PHE A 1 115 ? -2.015 -7.561 -1.992 1.00 96.50 115 PHE A C 1
ATOM 901 O O . PHE A 1 115 ? -2.467 -8.385 -1.203 1.00 96.50 115 PHE A O 1
ATOM 908 N N . MET A 1 116 ? -1.779 -6.298 -1.629 1.00 96.00 116 MET A N 1
ATOM 909 C CA . MET A 1 116 ? -1.954 -5.837 -0.252 1.00 96.00 116 MET A CA 1
ATOM 910 C C . MET A 1 116 ? -3.403 -5.930 0.226 1.00 96.00 116 MET A C 1
ATOM 912 O O . MET A 1 116 ? -3.637 -6.343 1.361 1.00 96.00 116 MET A O 1
ATOM 916 N N . LYS A 1 117 ? -4.388 -5.590 -0.617 1.00 95.06 117 LYS A N 1
ATOM 917 C CA . LYS A 1 117 ? -5.810 -5.746 -0.266 1.00 95.06 117 LYS A CA 1
ATOM 918 C C . LYS A 1 117 ? -6.147 -7.204 0.053 1.00 95.06 117 LYS A C 1
ATOM 920 O O . LYS A 1 117 ? -6.908 -7.455 0.986 1.00 95.06 117 LYS A O 1
ATOM 925 N N . GLU A 1 118 ? -5.590 -8.154 -0.692 1.00 94.69 118 GLU A N 1
ATOM 926 C CA . GLU A 1 118 ? -5.790 -9.580 -0.435 1.00 94.69 118 GLU A CA 1
ATOM 927 C C . GLU A 1 118 ? -5.077 -10.041 0.840 1.00 94.69 118 GLU A C 1
ATOM 929 O O . GLU A 1 118 ? -5.695 -10.695 1.679 1.00 94.69 118 GLU A O 1
ATOM 934 N N . THR A 1 119 ? -3.835 -9.609 1.061 1.00 92.44 119 THR A N 1
ATOM 935 C CA . THR A 1 119 ? -3.090 -9.875 2.301 1.00 92.44 119 THR A CA 1
ATOM 936 C C . THR A 1 119 ? -3.867 -9.416 3.537 1.00 92.44 119 THR A C 1
ATOM 938 O O . THR A 1 119 ? -3.998 -10.163 4.506 1.00 92.44 119 THR A O 1
ATOM 941 N N . VAL A 1 120 ? -4.472 -8.224 3.500 1.00 91.00 120 VAL A N 1
ATOM 942 C CA . VAL A 1 120 ? -5.299 -7.716 4.609 1.00 91.00 120 VAL A CA 1
ATOM 943 C C . VAL A 1 120 ? -6.519 -8.604 4.865 1.00 91.00 120 VAL A C 1
ATOM 945 O O . VAL A 1 120 ? -6.825 -8.908 6.020 1.00 91.00 120 VAL A O 1
ATOM 948 N N . LYS A 1 121 ? -7.204 -9.068 3.813 1.00 89.62 121 LYS A N 1
ATOM 949 C CA . LYS A 1 121 ? -8.337 -10.000 3.957 1.00 89.62 121 LYS A CA 1
ATOM 950 C C . LYS A 1 121 ? -7.899 -11.335 4.551 1.00 89.62 121 LYS A C 1
ATOM 952 O O . LYS A 1 121 ? -8.604 -11.877 5.400 1.00 89.62 121 LYS A O 1
ATOM 957 N N . GLN A 1 122 ? -6.736 -11.846 4.153 1.00 88.12 122 GLN A N 1
ATOM 958 C CA . GLN A 1 122 ? -6.179 -13.077 4.712 1.00 88.12 122 GLN A CA 1
ATOM 959 C C . GLN A 1 122 ? -5.901 -12.935 6.214 1.00 88.12 122 GLN A C 1
ATOM 961 O O . GLN A 1 122 ? -6.264 -13.820 6.989 1.00 88.12 122 GLN A O 1
ATOM 966 N N . CYS A 1 123 ? -5.369 -11.794 6.659 1.00 83.31 123 CYS A N 1
ATOM 967 C CA . CYS A 1 123 ? -5.176 -11.516 8.085 1.00 83.31 123 CYS A CA 1
ATOM 968 C C . CYS A 1 123 ? -6.493 -11.478 8.886 1.00 83.31 123 CYS A C 1
ATOM 970 O O . CYS A 1 123 ? -6.495 -11.803 10.074 1.00 83.31 123 CYS A O 1
ATOM 972 N N . LEU A 1 124 ? -7.619 -11.108 8.262 1.00 81.75 124 LEU A N 1
ATOM 973 C CA . LEU A 1 124 ? -8.935 -11.109 8.915 1.00 81.75 124 LEU A CA 1
ATOM 974 C C . LEU A 1 124 ? -9.494 -12.516 9.141 1.00 81.75 124 LEU A C 1
ATOM 976 O O . LEU A 1 124 ? -10.141 -12.753 10.162 1.00 81.75 124 LEU A O 1
ATOM 980 N N . VAL A 1 125 ? -9.264 -13.437 8.201 1.00 81.00 125 VAL A N 1
ATOM 981 C CA . VAL A 1 125 ? -9.774 -14.819 8.277 1.00 81.00 125 VAL A CA 1
ATOM 982 C C . VAL A 1 125 ? -8.866 -15.750 9.080 1.00 81.00 125 VAL A C 1
ATOM 984 O O . VAL A 1 125 ? -9.294 -16.829 9.489 1.00 81.00 125 VAL A O 1
ATOM 987 N N . GLN A 1 126 ? -7.617 -15.350 9.330 1.00 76.81 126 GLN A N 1
ATOM 988 C CA . GLN A 1 126 ? -6.707 -16.101 10.187 1.00 76.81 126 GLN A CA 1
ATOM 989 C C . GLN A 1 126 ? -7.182 -16.067 11.650 1.00 76.81 126 GLN A C 1
ATOM 991 O O . GLN A 1 126 ? -7.309 -15.009 12.281 1.00 76.81 126 GLN A O 1
ATOM 996 N N . ASN A 1 127 ? -7.413 -17.262 12.204 1.00 59.00 127 ASN A N 1
ATOM 997 C CA . ASN A 1 127 ? -7.739 -17.484 13.613 1.00 59.00 127 ASN A CA 1
ATOM 998 C C . ASN A 1 127 ? -6.512 -17.231 14.497 1.00 59.00 127 ASN A C 1
ATOM 1000 O O . ASN A 1 127 ? -5.889 -18.155 15.009 1.00 59.00 127 ASN A O 1
ATOM 1004 N N . ASP A 1 128 ? -6.169 -15.961 14.672 1.00 64.62 128 ASP A N 1
ATOM 1005 C CA . ASP A 1 128 ? -5.211 -15.529 15.682 1.00 64.62 128 ASP A CA 1
ATOM 1006 C C . ASP A 1 128 ? -5.967 -15.006 16.912 1.00 64.62 128 ASP A C 1
ATOM 1008 O O . ASP A 1 128 ? -6.698 -14.015 16.823 1.00 64.62 128 ASP A O 1
ATOM 1012 N N . SER A 1 129 ? -5.825 -15.682 18.052 1.00 60.09 129 SER A N 1
ATOM 1013 C CA . SER A 1 129 ? -6.455 -15.303 19.322 1.00 60.09 129 SER A CA 1
ATOM 1014 C C . SER A 1 129 ? -5.834 -14.057 19.964 1.00 60.09 129 SER A C 1
ATOM 1016 O O . SER A 1 129 ? -6.355 -13.582 20.971 1.00 60.09 129 SER A O 1
ATOM 1018 N N . ALA A 1 130 ? -4.730 -13.532 19.420 1.00 71.19 130 ALA A N 1
ATOM 1019 C CA . ALA A 1 130 ? -3.996 -12.414 20.010 1.00 71.19 130 ALA A CA 1
ATOM 1020 C C . ALA A 1 130 ? -4.751 -11.073 19.972 1.00 71.19 130 ALA A C 1
ATOM 1022 O O . ALA A 1 130 ? -4.475 -10.200 20.794 1.00 71.19 130 ALA A O 1
ATOM 1023 N N . LEU A 1 131 ? -5.710 -10.898 19.052 1.00 76.56 131 LEU A N 1
ATOM 1024 C CA . LEU A 1 131 ? -6.457 -9.647 18.897 1.00 76.56 131 LEU A CA 1
ATOM 1025 C C . LEU A 1 131 ? -7.974 -9.894 18.825 1.00 76.56 131 LEU A C 1
ATOM 1027 O O . LEU A 1 131 ? -8.401 -10.764 18.058 1.00 76.56 131 LEU A O 1
ATOM 1031 N N . PRO A 1 132 ? -8.810 -9.107 19.534 1.00 86.31 132 PRO A N 1
ATOM 1032 C CA . PRO A 1 132 ? -10.259 -9.158 19.370 1.00 86.31 132 PRO A CA 1
ATOM 1033 C C . PRO A 1 132 ? -10.662 -8.952 17.907 1.00 86.31 132 PRO A C 1
ATOM 1035 O O . PRO A 1 132 ? -10.157 -8.051 17.237 1.00 86.31 132 PRO A O 1
ATOM 1038 N N . TYR A 1 133 ? -11.601 -9.761 17.415 1.00 84.81 133 TYR A N 1
ATOM 1039 C CA . TYR A 1 133 ? -12.032 -9.724 16.012 1.00 84.81 133 TYR A CA 1
ATOM 1040 C C . TYR A 1 133 ? -12.535 -8.340 15.571 1.00 84.81 133 TYR A C 1
ATOM 1042 O O . TYR A 1 133 ? -12.229 -7.890 14.471 1.00 84.81 133 TYR A O 1
ATOM 1050 N N . THR A 1 134 ? -13.244 -7.626 16.449 1.00 86.69 134 THR A N 1
ATOM 1051 C CA . THR A 1 134 ? -13.697 -6.250 16.198 1.00 86.69 134 THR A CA 1
ATOM 1052 C C . THR A 1 134 ? -12.530 -5.297 15.953 1.00 86.69 134 THR A C 1
ATOM 1054 O O . THR A 1 134 ? -12.556 -4.539 14.989 1.00 86.69 134 THR A O 1
ATOM 1057 N N . LEU A 1 135 ? -11.464 -5.394 16.752 1.00 86.19 135 LEU A N 1
ATOM 1058 C CA . LEU A 1 135 ? -10.263 -4.585 16.558 1.00 86.19 135 LEU A CA 1
ATOM 1059 C C . LEU A 1 135 ? -9.545 -4.959 15.253 1.00 86.19 135 LEU A C 1
ATOM 1061 O O . LEU A 1 135 ? -9.112 -4.067 14.531 1.00 86.19 135 LEU A O 1
ATOM 1065 N N . LYS A 1 136 ? -9.477 -6.249 14.890 1.00 86.69 136 LYS A N 1
ATOM 1066 C CA . LYS A 1 136 ? -8.920 -6.671 13.588 1.00 86.69 136 LYS A CA 1
ATOM 1067 C C . LYS A 1 136 ? -9.678 -6.050 12.416 1.00 86.69 136 LYS A C 1
ATOM 1069 O O . LYS A 1 136 ? -9.051 -5.523 11.500 1.00 86.69 136 LYS A O 1
ATOM 1074 N N . LEU A 1 137 ? -11.011 -6.095 12.458 1.00 88.38 137 LEU A N 1
ATOM 1075 C CA . LEU A 1 137 ? -11.868 -5.495 11.435 1.00 88.38 137 LEU A CA 1
ATOM 1076 C C . LEU A 1 137 ? -11.640 -3.992 11.316 1.00 88.38 137 LEU A C 1
ATOM 1078 O O . LEU A 1 137 ? -11.527 -3.474 10.208 1.00 88.38 137 LEU A O 1
ATOM 1082 N N . GLU A 1 138 ? -11.542 -3.298 12.445 1.00 89.69 138 GLU A N 1
ATOM 1083 C CA . GLU A 1 138 ? -11.300 -1.862 12.462 1.00 89.69 138 GLU A CA 1
ATOM 1084 C C . GLU A 1 138 ? -9.942 -1.482 11.865 1.00 89.69 138 GLU A C 1
ATOM 1086 O O . GLU A 1 138 ? -9.875 -0.559 11.055 1.00 89.69 138 GLU A O 1
ATOM 1091 N N . LEU A 1 139 ? -8.874 -2.201 12.224 1.00 89.06 139 LEU A N 1
ATOM 1092 C CA . LEU A 1 139 ? -7.536 -1.975 11.669 1.00 89.06 139 LEU A CA 1
ATOM 1093 C C . LEU A 1 139 ? -7.499 -2.268 10.165 1.00 89.06 139 LEU A C 1
ATOM 1095 O O . LEU A 1 139 ? -6.956 -1.480 9.390 1.00 89.06 139 LEU A O 1
ATOM 1099 N N . ALA A 1 140 ? -8.121 -3.370 9.740 1.00 90.12 140 ALA A N 1
ATOM 1100 C CA . ALA A 1 140 ? -8.216 -3.721 8.330 1.00 90.12 140 ALA A CA 1
ATOM 1101 C C . ALA A 1 140 ? -9.003 -2.678 7.530 1.00 90.12 140 ALA A C 1
ATOM 1103 O O . ALA A 1 140 ? -8.579 -2.313 6.438 1.00 90.12 140 ALA A O 1
ATOM 1104 N N . ALA A 1 141 ? -10.108 -2.157 8.070 1.00 90.19 141 ALA A N 1
ATOM 1105 C CA . ALA A 1 141 ? -10.895 -1.118 7.413 1.00 90.19 141 ALA A CA 1
ATOM 1106 C C . ALA A 1 141 ? -10.069 0.157 7.174 1.00 90.19 141 ALA A C 1
ATOM 1108 O O . ALA A 1 141 ? -10.068 0.680 6.060 1.00 90.19 141 ALA A O 1
ATOM 1109 N N . SER A 1 142 ? -9.318 0.630 8.173 1.00 89.69 142 SER A N 1
ATOM 1110 C CA . SER A 1 142 ? -8.462 1.817 8.023 1.00 89.69 142 SER A CA 1
ATOM 1111 C C . SER A 1 142 ? -7.320 1.595 7.020 1.00 89.69 142 SER A C 1
ATOM 1113 O O . SER A 1 142 ? -7.006 2.484 6.220 1.00 89.69 142 SER A O 1
ATOM 1115 N N . LEU A 1 143 ? -6.735 0.394 6.994 1.00 90.75 143 LEU A N 1
ATOM 1116 C CA . LEU A 1 143 ? -5.698 0.046 6.022 1.00 90.75 143 LEU A CA 1
ATOM 1117 C C . LEU A 1 143 ? -6.258 -0.061 4.595 1.00 90.75 143 LEU A C 1
ATOM 1119 O O . LEU A 1 143 ? -5.647 0.455 3.661 1.00 90.75 143 LEU A O 1
ATOM 1123 N N . LEU A 1 144 ? -7.438 -0.661 4.417 1.00 91.75 144 LEU A N 1
ATOM 1124 C CA . LEU A 1 144 ? -8.112 -0.754 3.118 1.00 91.75 144 LEU A CA 1
ATOM 1125 C C . LEU A 1 144 ? -8.464 0.629 2.561 1.00 91.75 144 LEU A C 1
ATOM 1127 O O . LEU A 1 144 ? -8.150 0.888 1.402 1.00 91.75 144 LEU A O 1
ATOM 1131 N N . LYS A 1 145 ? -8.985 1.546 3.389 1.00 89.62 145 LYS A N 1
ATOM 1132 C CA . LYS A 1 145 ? -9.191 2.952 2.992 1.00 89.62 145 LYS A CA 1
ATOM 1133 C C . LYS A 1 145 ? -7.894 3.610 2.514 1.00 89.62 145 LYS A C 1
ATOM 1135 O O . LYS A 1 145 ? -7.875 4.319 1.514 1.00 89.62 145 LYS A O 1
ATOM 1140 N N . THR A 1 146 ? -6.782 3.359 3.209 1.00 90.25 146 THR A N 1
ATOM 1141 C CA . THR A 1 146 ? -5.468 3.898 2.817 1.00 90.25 146 THR A CA 1
ATOM 1142 C C . THR A 1 146 ? -4.987 3.315 1.482 1.00 90.25 146 THR A C 1
ATOM 1144 O O . THR A 1 146 ? -4.370 4.018 0.679 1.00 90.25 146 THR A O 1
ATOM 1147 N N . LEU A 1 147 ? -5.276 2.042 1.208 1.00 92.69 147 LEU A N 1
ATOM 1148 C CA . LEU A 1 147 ? -4.961 1.402 -0.071 1.00 92.69 147 LEU A CA 1
ATOM 1149 C C . LEU A 1 147 ? -5.847 1.931 -1.211 1.00 92.69 147 LEU A C 1
ATOM 1151 O O . LEU A 1 147 ? -5.333 2.180 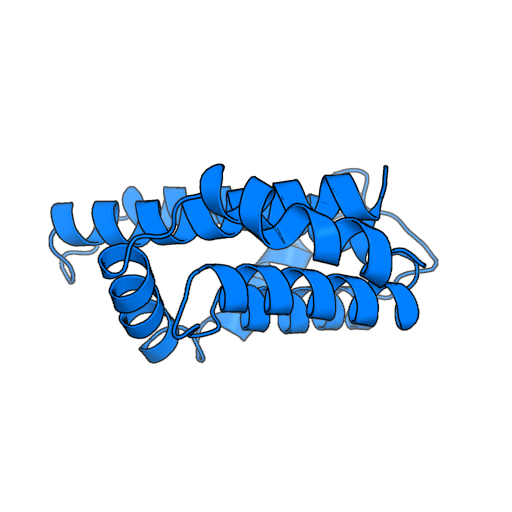-2.297 1.00 92.69 147 LEU A O 1
ATOM 1155 N N . GLU A 1 148 ? -7.140 2.154 -0.970 1.00 89.81 148 GLU A N 1
ATOM 1156 C CA . GLU A 1 148 ? -8.077 2.773 -1.928 1.00 89.81 148 GLU A CA 1
ATOM 1157 C C . GLU A 1 148 ? -7.690 4.216 -2.264 1.00 89.81 148 GLU A C 1
ATOM 1159 O O . GLU A 1 148 ? -7.729 4.635 -3.425 1.00 89.81 148 GLU A O 1
ATOM 1164 N N . MET A 1 149 ? -7.213 4.955 -1.264 1.00 88.06 149 MET A N 1
ATOM 1165 C CA . MET A 1 149 ? -6.604 6.264 -1.457 1.00 88.06 149 MET A CA 1
ATOM 1166 C C . MET A 1 149 ? -5.409 6.203 -2.409 1.00 88.06 149 MET A C 1
ATOM 1168 O O . MET A 1 149 ? -5.342 6.967 -3.370 1.00 88.06 149 MET A O 1
ATOM 1172 N N . ASN A 1 150 ? -4.466 5.293 -2.154 1.00 90.25 150 ASN A N 1
ATOM 1173 C CA . ASN A 1 150 ? -3.288 5.123 -3.001 1.00 90.25 150 ASN A CA 1
ATOM 1174 C C . ASN A 1 150 ? -3.675 4.719 -4.426 1.00 90.25 150 ASN A C 1
ATOM 1176 O O . ASN A 1 150 ? -3.120 5.247 -5.381 1.00 90.25 150 ASN A O 1
ATOM 1180 N N . GLU A 1 151 ? -4.653 3.832 -4.580 1.00 90.44 151 GLU A N 1
ATOM 1181 C CA . GLU A 1 151 ? -5.187 3.451 -5.886 1.00 90.44 151 GLU A CA 1
ATOM 1182 C C . GLU A 1 151 ? -5.769 4.648 -6.647 1.00 90.44 151 GLU A C 1
ATOM 1184 O O . GLU A 1 151 ? -5.456 4.853 -7.818 1.00 90.44 151 GLU A O 1
ATOM 1189 N N . SER A 1 152 ? -6.553 5.483 -5.965 1.00 86.25 152 SER A N 1
ATOM 1190 C CA . SER A 1 152 ? -7.129 6.699 -6.548 1.00 86.25 152 SER A CA 1
ATOM 1191 C C . SER A 1 152 ? -6.041 7.672 -7.009 1.00 86.25 152 SER A C 1
ATOM 1193 O O . SER A 1 152 ? -6.105 8.203 -8.118 1.00 86.25 152 SER A O 1
ATOM 1195 N N . VAL A 1 153 ? -5.011 7.868 -6.179 1.00 84.25 153 VAL A N 1
ATOM 1196 C CA . VAL A 1 153 ? -3.840 8.690 -6.511 1.00 84.25 153 VAL A CA 1
ATOM 1197 C C . VAL A 1 153 ? -3.083 8.121 -7.713 1.00 84.25 153 VAL A C 1
ATOM 1199 O O . VAL A 1 153 ? -2.727 8.871 -8.621 1.00 84.25 153 VAL A O 1
ATOM 1202 N N . LEU A 1 154 ? -2.867 6.805 -7.752 1.00 87.81 154 LEU A N 1
ATOM 1203 C CA . LEU A 1 154 ? -2.189 6.139 -8.859 1.00 87.81 154 LEU A CA 1
ATOM 1204 C C . LEU A 1 154 ? -2.935 6.364 -10.175 1.00 87.81 154 LEU A C 1
ATOM 1206 O O . LEU A 1 154 ? -2.316 6.777 -11.153 1.00 87.81 154 LEU A O 1
ATOM 1210 N N . TYR A 1 155 ? -4.254 6.158 -10.198 1.00 82.69 155 TYR A N 1
ATOM 1211 C CA . TYR A 1 155 ? -5.047 6.388 -11.406 1.00 82.69 155 TYR A CA 1
ATOM 1212 C C . TYR A 1 155 ? -4.944 7.831 -11.895 1.00 82.69 155 TYR A C 1
ATOM 1214 O O . TYR A 1 155 ? -4.793 8.049 -13.090 1.00 82.69 155 TYR A O 1
ATOM 1222 N N . GLN A 1 156 ? -4.950 8.813 -10.995 1.00 74.56 156 GLN A N 1
ATOM 1223 C CA . GLN A 1 156 ? -4.819 10.219 -11.385 1.00 74.56 156 GLN A CA 1
ATOM 1224 C C . GLN A 1 156 ? -3.412 10.623 -11.829 1.00 74.56 156 GLN A C 1
ATOM 1226 O O . GLN A 1 156 ? -3.264 11.580 -12.581 1.00 74.56 156 GLN A O 1
ATOM 1231 N N . CYS A 1 157 ? -2.375 9.927 -11.367 1.00 68.31 157 CYS A N 1
ATOM 1232 C CA . CYS A 1 157 ? -1.002 10.174 -11.806 1.00 68.31 157 CYS A CA 1
ATOM 1233 C C . CYS A 1 157 ? -0.696 9.569 -13.185 1.00 68.31 157 CYS A C 1
ATOM 1235 O O . CYS A 1 157 ? 0.263 9.999 -13.825 1.00 68.31 157 CYS A O 1
ATOM 1237 N N . VAL A 1 158 ? -1.455 8.552 -13.609 1.00 66.62 158 VAL A N 1
ATOM 1238 C CA . VAL A 1 158 ? -1.213 7.791 -14.848 1.00 66.62 158 VAL A CA 1
ATOM 1239 C C . VAL A 1 158 ? -2.243 8.105 -15.949 1.00 66.62 158 VAL A C 1
ATOM 1241 O O . VAL A 1 158 ? -1.958 7.838 -17.116 1.00 66.62 158 VAL A O 1
ATOM 1244 N N . ALA A 1 159 ? -3.412 8.658 -15.599 1.00 54.66 159 ALA A N 1
ATOM 1245 C CA . ALA A 1 159 ? -4.420 9.172 -16.537 1.00 54.66 159 ALA A CA 1
ATOM 1246 C C . ALA A 1 159 ? -3.983 10.484 -17.208 1.00 54.66 159 ALA A C 1
ATOM 1248 O O . ALA A 1 159 ? -4.301 10.645 -18.409 1.00 54.66 159 ALA A O 1
#

Radius of gyration: 15.63 Å; chains: 1; bounding box: 30×39×39 Å

pLDDT: mean 84.03, std 12.23, range [44.25, 96.88]

InterPro domains:
  IPR012292 Globin/Protoglobin [G3DSA:1.10.490.10] (13-156)

Secondary structure (DSSP, 8-state):
-HHHHHHHHHHHHHHHT---HHHHHHHHHHHHHHTTTHHHHHHHIIIIIS-GGGT---TT--HHHHHHHHHHHHHHHT---SSHHHHHHHHHHHHHHHHHH-TTHHHHHHHHHHHHHHHHHHHHHS--TTS-HHHHHHHHHHHHHHHHHHHHHHHHHH-

Organism: NCBI:txid1261130

Foldseek 3Di:
DLLPVVLVCLVVLCVVLVCDQLLLVLLVVVLVPCPVVLVVLLVCCCVPQCDVVNVNDDPLDDSVLLSVLLSLQVCLLSDRDNHSSRSLSSLLVSQVVSCVVRVCSLVSLVSNLVSVLVVLVVQLPDPDPPDDSVSSVSSSVSSNSSSVSSVVSSVSSVD

Sequence (159 aa):
MICTEVKKHINELAVLNELSQNDIDKMHLINAHLQNVIPGLTEDFYRTAWTPALGMNFPELSQVAVEVIFNTWIKSVLSCPTTAPQKYTEALWTMGELHAEHRLAPVVLAAAIPFMKETVKQCLVQNDSALPYTLKLELAASLLKTLEMNESV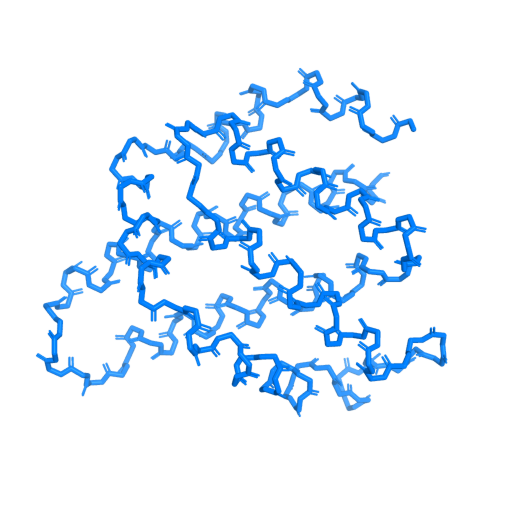LYQCVA